Protein AF-A0A8R1J014-F1 (afdb_monomer_lite)

Radius of gyration: 11.79 Å; chains: 1; bounding box: 25×21×30 Å

Secondary structure (DSSP, 8-state):
---SSEEEEESSSB--TTHHHHHHTT-SSGGGEEEEESSS--B----GGG-

Structure (mmCIF, N/CA/C/O backbone):
data_AF-A0A8R1J014-F1
#
_entry.id   AF-A0A8R1J014-F1
#
loop_
_atom_site.group_PDB
_atom_site.id
_atom_site.type_symbol
_atom_site.label_atom_id
_atom_site.label_alt_id
_atom_site.label_comp_id
_atom_site.label_asym_id
_atom_site.label_entity_id
_atom_site.label_seq_id
_atom_site.pdbx_PDB_ins_code
_atom_site.Cartn_x
_atom_site.Cartn_y
_atom_site.Cartn_z
_atom_site.occupancy
_atom_site.B_iso_or_equiv
_atom_site.auth_seq_id
_atom_site.auth_comp_id
_atom_site.auth_asym_id
_atom_site.auth_atom_id
_atom_site.pdbx_PDB_model_num
ATOM 1 N N . GLN A 1 1 ? -16.533 9.701 -5.505 1.00 56.75 1 GLN A N 1
ATOM 2 C CA . GLN A 1 1 ? -17.082 8.629 -4.643 1.00 56.75 1 GLN A CA 1
ATOM 3 C C . GLN A 1 1 ? -16.126 8.435 -3.463 1.00 56.75 1 GLN A C 1
ATOM 5 O O . GLN A 1 1 ? -14.926 8.392 -3.705 1.00 56.75 1 GLN A O 1
ATOM 10 N N . SER A 1 2 ? -16.610 8.399 -2.217 1.00 57.28 2 SER A N 1
ATOM 11 C CA . SER A 1 2 ? -15.796 8.151 -1.008 1.00 57.28 2 SER A CA 1
ATOM 12 C C . SER A 1 2 ? -16.271 6.857 -0.351 1.00 57.28 2 SER A C 1
ATOM 14 O O . SER A 1 2 ? -17.478 6.653 -0.247 1.00 57.28 2 SER A O 1
ATOM 16 N N . PHE A 1 3 ? -15.348 5.996 0.075 1.00 65.50 3 PHE A N 1
ATOM 17 C CA . PHE A 1 3 ? -15.668 4.719 0.716 1.00 65.50 3 PHE A CA 1
ATOM 18 C C . PHE A 1 3 ? -15.421 4.823 2.223 1.00 65.50 3 PHE A C 1
ATOM 20 O O . PHE A 1 3 ? -14.424 5.405 2.635 1.00 65.50 3 PHE A O 1
ATOM 27 N N . GLY A 1 4 ? -16.320 4.268 3.043 1.00 70.50 4 GLY A N 1
ATOM 28 C CA . GLY A 1 4 ? -16.162 4.261 4.506 1.00 70.50 4 GLY A CA 1
ATOM 29 C C . GLY A 1 4 ? -15.099 3.279 5.014 1.00 70.50 4 GLY A C 1
ATOM 30 O O . GLY A 1 4 ? -14.658 3.394 6.149 1.00 70.50 4 GLY A O 1
ATOM 31 N N . ARG A 1 5 ? -14.691 2.305 4.187 1.00 77.81 5 ARG A N 1
ATOM 32 C CA . ARG A 1 5 ? -13.569 1.381 4.419 1.00 77.81 5 ARG A CA 1
ATOM 33 C C . ARG A 1 5 ? -12.924 1.038 3.079 1.00 77.81 5 ARG A C 1
ATOM 35 O O . ARG A 1 5 ? -13.639 0.821 2.101 1.00 77.81 5 ARG A O 1
ATOM 42 N N . VAL A 1 6 ? -11.597 0.979 3.035 1.00 81.94 6 VAL A N 1
ATOM 43 C CA . VAL A 1 6 ? -10.808 0.676 1.836 1.00 81.94 6 VAL A CA 1
ATOM 44 C C . VAL A 1 6 ? -9.934 -0.544 2.108 1.00 81.94 6 VAL A C 1
ATOM 46 O O . VAL A 1 6 ? -9.123 -0.547 3.032 1.00 81.94 6 VAL A O 1
ATOM 49 N N . GLY A 1 7 ? -10.105 -1.584 1.291 1.00 82.00 7 GLY A N 1
ATOM 50 C CA . GLY A 1 7 ? -9.247 -2.766 1.283 1.00 82.00 7 GLY A CA 1
ATOM 51 C C . GLY A 1 7 ? -8.309 -2.735 0.081 1.00 82.00 7 GLY A C 1
ATOM 52 O O . GLY A 1 7 ? -8.768 -2.580 -1.049 1.00 82.00 7 GLY A O 1
ATOM 53 N N . LEU A 1 8 ? -7.011 -2.896 0.322 1.00 80.25 8 LEU A N 1
ATOM 54 C CA . LEU A 1 8 ? -5.981 -2.998 -0.702 1.00 80.25 8 LEU A CA 1
ATOM 55 C C . LEU A 1 8 ? -5.339 -4.389 -0.616 1.00 80.25 8 LEU A C 1
ATOM 57 O O . LEU A 1 8 ? -4.742 -4.737 0.403 1.00 80.25 8 LEU A O 1
ATOM 61 N N . TYR A 1 9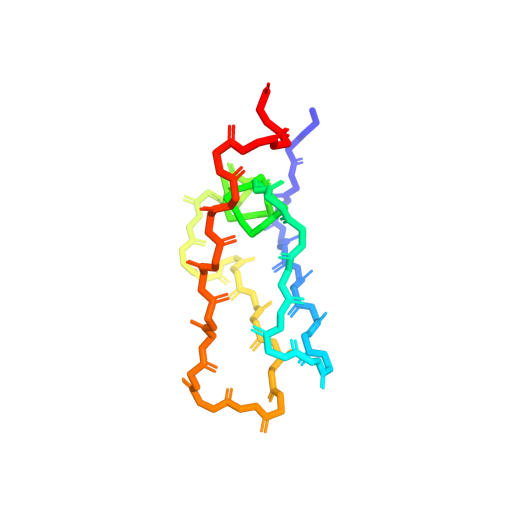 ? -5.498 -5.196 -1.666 1.00 81.75 9 TYR A N 1
ATOM 62 C CA . TYR A 1 9 ? -4.936 -6.545 -1.744 1.00 81.75 9 TYR A CA 1
ATOM 63 C C . TYR A 1 9 ? -3.787 -6.595 -2.744 1.00 81.75 9 TYR A C 1
ATOM 65 O O . TYR A 1 9 ? -3.993 -6.308 -3.920 1.00 81.75 9 TYR A O 1
ATOM 73 N N . LEU A 1 10 ? -2.604 -6.955 -2.248 1.00 75.75 10 LEU A N 1
ATOM 74 C CA . LEU A 1 10 ? -1.311 -6.829 -2.914 1.00 75.75 10 LEU A CA 1
ATOM 75 C C . LEU A 1 10 ? -0.624 -8.193 -2.964 1.00 75.75 10 LEU A C 1
ATOM 77 O O . LEU A 1 10 ? 0.130 -8.545 -2.057 1.00 75.75 10 LEU A O 1
ATOM 81 N N . PRO A 1 11 ? -0.943 -9.013 -3.976 1.00 71.31 11 PRO A N 1
ATOM 82 C CA . PRO A 1 11 ? -0.287 -10.302 -4.159 1.00 71.31 11 PRO A CA 1
ATOM 83 C C . PRO A 1 11 ? 1.165 -10.163 -4.649 1.00 71.31 11 PRO A C 1
ATOM 85 O O . PRO A 1 11 ? 1.959 -11.072 -4.414 1.00 71.31 11 PRO A O 1
ATOM 88 N N . GLU A 1 12 ? 1.502 -9.036 -5.283 1.00 71.31 12 GLU A N 1
ATOM 89 C CA . GLU A 1 12 ? 2.811 -8.728 -5.865 1.00 71.31 12 GLU A CA 1
ATOM 90 C C . GLU A 1 12 ? 3.286 -7.330 -5.434 1.00 71.31 12 GLU A C 1
ATOM 92 O O . GLU A 1 12 ? 2.473 -6.436 -5.184 1.00 71.31 12 GLU A O 1
ATOM 97 N N . ASP A 1 13 ? 4.606 -7.134 -5.378 1.00 64.12 13 ASP A N 1
ATOM 98 C CA . ASP A 1 13 ? 5.227 -5.922 -4.816 1.00 64.12 13 ASP A CA 1
ATOM 99 C C . ASP A 1 13 ? 5.287 -4.729 -5.786 1.00 64.12 13 ASP A C 1
ATOM 101 O O . ASP A 1 13 ? 5.806 -3.668 -5.428 1.00 64.12 13 ASP A O 1
ATOM 105 N N . VAL A 1 14 ? 4.784 -4.890 -7.015 1.00 58.53 14 VAL A N 1
ATOM 106 C CA . VAL A 1 14 ? 4.901 -3.901 -8.092 1.00 58.53 14 VAL A CA 1
ATOM 107 C C . VAL A 1 14 ? 3.528 -3.371 -8.476 1.00 58.53 14 VAL A C 1
ATOM 109 O O 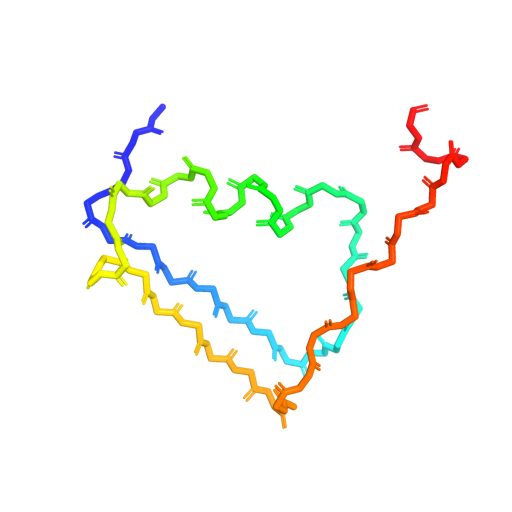. VAL A 1 14 ? 2.604 -4.125 -8.769 1.00 58.53 14 VAL A O 1
ATOM 112 N N . PHE A 1 15 ? 3.415 -2.047 -8.527 1.00 66.56 15 PHE A N 1
ATOM 113 C CA . PHE A 1 15 ? 2.224 -1.361 -9.014 1.00 66.56 15 PHE A CA 1
ATOM 114 C C . PHE A 1 15 ? 2.504 -0.569 -10.281 1.00 66.56 15 PHE A C 1
ATOM 116 O O . PHE A 1 15 ? 3.608 -0.064 -10.489 1.00 66.56 15 PHE A O 1
ATOM 123 N N . ALA A 1 16 ? 1.445 -0.358 -11.063 1.00 59.75 16 ALA A N 1
ATOM 124 C CA . ALA A 1 16 ? 1.421 0.707 -12.050 1.00 59.75 16 ALA A CA 1
ATOM 125 C C . ALA A 1 16 ? 1.364 2.084 -11.360 1.00 59.75 16 ALA A C 1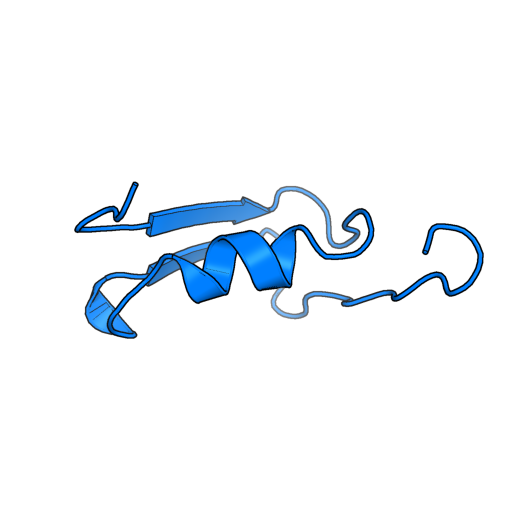
ATOM 127 O O . ALA A 1 16 ? 0.800 2.243 -10.270 1.00 59.75 16 ALA A O 1
ATOM 128 N N . HIS A 1 17 ? 1.936 3.090 -12.023 1.00 63.72 17 HIS A N 1
ATOM 129 C CA . HIS A 1 17 ? 2.062 4.447 -11.504 1.00 63.72 17 HIS A CA 1
ATOM 130 C C . HIS A 1 17 ? 0.730 4.994 -10.948 1.00 63.72 17 HIS A C 1
ATOM 132 O O . HIS A 1 17 ? -0.319 4.919 -11.587 1.00 63.72 17 HIS A O 1
ATOM 138 N N . GLY A 1 18 ? 0.763 5.540 -9.728 1.00 66.38 18 GLY A N 1
ATOM 139 C CA . GLY A 1 18 ? -0.375 6.231 -9.114 1.00 66.38 18 GLY A CA 1
ATOM 140 C C . GLY A 1 18 ? -1.473 5.345 -8.508 1.00 66.38 18 GLY A C 1
ATOM 141 O O . GLY A 1 18 ? -2.282 5.866 -7.742 1.00 66.38 18 GLY A O 1
ATOM 142 N N . GLN A 1 19 ? -1.508 4.028 -8.745 1.00 73.31 19 GLN A N 1
ATOM 143 C CA . GLN A 1 19 ? -2.575 3.160 -8.214 1.00 73.31 19 GLN A CA 1
ATOM 144 C C . GLN A 1 19 ? -2.599 3.115 -6.683 1.00 73.31 19 GLN A C 1
ATOM 146 O O . GLN A 1 19 ? -3.657 3.286 -6.074 1.00 73.31 19 GLN A O 1
ATOM 151 N N . THR A 1 20 ? -1.434 2.966 -6.052 1.00 74.81 20 THR A N 1
ATOM 152 C CA . THR A 1 20 ? -1.304 2.964 -4.588 1.00 74.81 20 THR A CA 1
ATOM 153 C C . THR A 1 20 ? -1.719 4.306 -4.000 1.00 74.81 20 THR A C 1
ATOM 155 O O . THR A 1 20 ? -2.490 4.353 -3.046 1.00 74.81 20 THR A O 1
ATOM 158 N N . TYR A 1 21 ? -1.284 5.412 -4.609 1.00 77.62 21 TYR A N 1
ATOM 159 C CA . TYR A 1 21 ? -1.656 6.761 -4.179 1.00 77.62 21 TYR A CA 1
ATOM 160 C C . TYR A 1 21 ? -3.171 6.987 -4.260 1.00 77.62 21 TYR A C 1
ATOM 162 O O . TYR A 1 21 ? -3.789 7.483 -3.321 1.00 77.62 21 TYR A O 1
ATOM 170 N N . VAL A 1 22 ? -3.785 6.567 -5.364 1.00 77.19 22 VAL A N 1
ATOM 171 C CA . VAL A 1 22 ? -5.221 6.704 -5.623 1.00 77.19 22 VAL A CA 1
ATOM 172 C C . VAL A 1 22 ? -6.050 5.770 -4.727 1.00 77.19 22 VAL A C 1
ATOM 174 O O . VAL A 1 22 ? -7.173 6.105 -4.359 1.00 77.19 22 VAL A O 1
ATOM 177 N N . ALA A 1 23 ? -5.530 4.607 -4.333 1.00 75.81 23 ALA A N 1
ATOM 178 C CA . ALA A 1 23 ? -6.177 3.742 -3.346 1.00 75.81 23 ALA A CA 1
ATOM 179 C C . ALA A 1 23 ? -6.104 4.337 -1.930 1.00 75.81 23 ALA A C 1
ATOM 181 O O . ALA A 1 23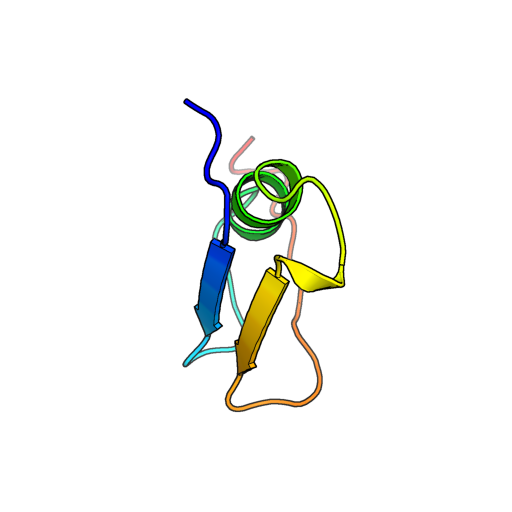 ? -7.121 4.405 -1.242 1.00 75.81 23 ALA A O 1
ATOM 182 N N . LEU A 1 24 ? -4.929 4.823 -1.520 1.00 78.31 24 LEU A N 1
ATOM 183 C CA . LEU A 1 24 ? -4.711 5.409 -0.196 1.00 78.31 24 LEU A CA 1
ATOM 184 C C . LEU A 1 24 ? -5.475 6.724 -0.003 1.00 78.31 24 LEU A C 1
ATOM 186 O O . LEU A 1 24 ? -6.049 6.937 1.061 1.00 78.31 24 LEU A O 1
ATOM 190 N N . SER A 1 25 ? -5.559 7.573 -1.031 1.00 81.12 25 SER A N 1
ATOM 191 C CA . SER A 1 25 ? -6.277 8.857 -0.963 1.00 81.12 25 SER A CA 1
ATOM 192 C C . SER A 1 25 ? -7.793 8.718 -0.797 1.00 81.12 25 SER A C 1
ATOM 194 O O . SER A 1 25 ? -8.476 9.695 -0.490 1.00 81.12 25 SER A O 1
ATOM 196 N N . ARG A 1 26 ? -8.342 7.511 -0.982 1.00 80.50 26 ARG A N 1
ATOM 197 C CA . ARG A 1 26 ? -9.770 7.231 -0.784 1.00 80.50 26 ARG A CA 1
ATOM 198 C C . ARG A 1 26 ? -10.138 6.898 0.660 1.00 80.50 26 ARG A C 1
ATOM 200 O O . ARG A 1 26 ? -11.324 6.978 0.978 1.00 80.50 26 ARG A O 1
ATOM 207 N N . ALA A 1 27 ? -9.174 6.532 1.506 1.00 82.19 27 ALA A N 1
ATOM 208 C CA . ALA A 1 27 ? -9.400 6.302 2.931 1.00 82.19 27 ALA A CA 1
ATOM 209 C C . ALA A 1 27 ? -9.343 7.635 3.694 1.00 82.19 27 ALA A C 1
ATOM 211 O O . ALA A 1 27 ? -8.500 8.481 3.396 1.00 82.19 27 ALA A O 1
ATOM 212 N N . ARG A 1 28 ? -10.227 7.840 4.679 1.00 81.81 28 ARG A N 1
ATOM 213 C CA . ARG A 1 28 ? -10.246 9.081 5.475 1.00 81.81 28 ARG A CA 1
ATOM 214 C C . ARG A 1 28 ? -9.526 8.949 6.810 1.00 81.81 28 ARG A C 1
ATOM 216 O O . ARG A 1 28 ? -9.116 9.959 7.376 1.00 81.81 28 ARG A O 1
ATOM 223 N N . SER A 1 29 ? -9.322 7.727 7.297 1.00 82.88 29 SER A N 1
ATOM 224 C CA . SER A 1 29 ? -8.487 7.453 8.466 1.00 82.88 29 SER A CA 1
ATOM 225 C C . SER A 1 29 ? -7.712 6.141 8.333 1.00 82.88 29 SER A C 1
ATOM 227 O O . SER A 1 29 ? -8.078 5.252 7.564 1.00 82.88 29 SER A O 1
ATOM 229 N N . LYS A 1 30 ? -6.645 5.990 9.129 1.00 81.06 30 LYS A N 1
ATOM 230 C CA . LYS A 1 30 ? -5.832 4.761 9.170 1.00 81.06 30 LYS A CA 1
ATOM 231 C C . LYS A 1 30 ? -6.653 3.529 9.569 1.00 81.06 30 LYS A C 1
ATOM 233 O O . LYS A 1 30 ? -6.399 2.444 9.066 1.00 81.06 30 LYS A O 1
ATOM 238 N N . ASN A 1 31 ? -7.650 3.706 10.434 1.00 85.56 31 ASN A N 1
ATOM 239 C CA . ASN A 1 31 ? -8.502 2.617 10.924 1.00 85.56 31 ASN A CA 1
ATOM 240 C C . ASN A 1 31 ? -9.484 2.106 9.858 1.00 85.56 31 ASN A C 1
ATOM 242 O O . ASN A 1 31 ? -10.053 1.027 10.002 1.00 85.56 31 ASN A O 1
ATOM 246 N N . GLU A 1 32 ? -9.692 2.876 8.793 1.00 84.69 32 GLU A N 1
ATOM 247 C CA . GLU A 1 32 ? -10.541 2.512 7.658 1.00 84.69 32 GLU A CA 1
ATOM 248 C C . GLU A 1 32 ? -9.750 1.851 6.525 1.00 84.69 32 GLU A C 1
ATOM 250 O O . GLU A 1 32 ? -10.344 1.466 5.517 1.00 84.69 32 GLU A O 1
ATOM 255 N N . LEU A 1 33 ? -8.427 1.721 6.673 1.00 85.88 33 LEU A N 1
ATOM 256 C CA . LEU A 1 33 ? -7.534 1.158 5.674 1.00 85.88 33 LEU A CA 1
ATOM 257 C C . LEU A 1 33 ? -7.060 -0.234 6.097 1.00 85.88 33 LEU A C 1
ATOM 259 O O . LEU A 1 33 ? -6.426 -0.404 7.137 1.00 85.88 33 LEU A O 1
ATOM 263 N N . PHE A 1 34 ? -7.309 -1.221 5.242 1.00 87.31 34 PHE A N 1
ATOM 264 C CA . PHE A 1 34 ? -6.767 -2.565 5.390 1.00 87.31 34 PHE A CA 1
ATOM 265 C C . PHE A 1 34 ? -5.871 -2.892 4.199 1.00 87.31 34 PHE A C 1
ATOM 267 O O . PHE A 1 34 ? -6.329 -2.867 3.058 1.00 87.31 34 PHE A O 1
ATOM 274 N N . ILE A 1 35 ? -4.603 -3.207 4.460 1.00 82.75 35 ILE A N 1
ATOM 275 C CA . ILE A 1 35 ? -3.645 -3.618 3.431 1.00 82.75 35 ILE A CA 1
ATOM 276 C C . ILE A 1 35 ? -3.255 -5.064 3.709 1.00 82.75 35 ILE A C 1
ATOM 278 O O . ILE A 1 35 ? -2.732 -5.375 4.777 1.00 82.75 35 ILE A O 1
ATOM 282 N N . LYS A 1 36 ? -3.501 -5.943 2.739 1.00 84.75 36 LYS A N 1
ATOM 283 C CA . LYS A 1 36 ? -3.034 -7.329 2.755 1.00 84.75 36 LYS A CA 1
ATOM 284 C C . LYS A 1 36 ? -1.960 -7.480 1.691 1.00 84.75 36 LYS A C 1
ATOM 286 O O . LYS A 1 36 ? -2.271 -7.345 0.513 1.00 84.75 36 LYS A O 1
ATOM 291 N N . SER A 1 37 ? -0.738 -7.769 2.121 1.00 81.38 37 SER A N 1
ATOM 292 C CA . SER A 1 37 ? 0.435 -7.931 1.263 1.00 81.38 37 SER A CA 1
ATOM 293 C C . SER A 1 37 ? 1.119 -9.269 1.540 1.00 81.38 37 SER A C 1
ATOM 295 O O . SER A 1 37 ? 1.053 -9.768 2.665 1.00 81.38 37 SER A O 1
ATOM 297 N N . THR A 1 38 ? 1.745 -9.855 0.523 1.00 82.44 38 THR A N 1
ATOM 298 C CA . THR A 1 38 ? 2.624 -11.033 0.648 1.00 82.44 38 THR A CA 1
ATOM 299 C C . THR A 1 38 ? 4.031 -10.659 1.130 1.00 82.44 38 THR A C 1
ATOM 301 O O . THR A 1 38 ? 4.741 -11.517 1.648 1.00 82.44 38 THR A O 1
ATOM 304 N N . SER A 1 39 ? 4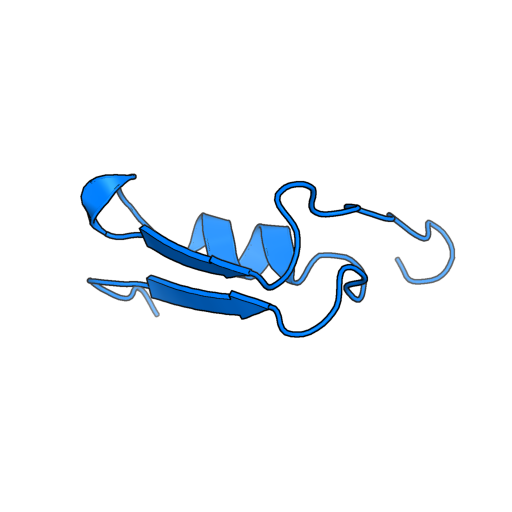.398 -9.379 1.024 1.00 74.19 39 SER A N 1
ATOM 305 C CA . SER A 1 39 ? 5.674 -8.802 1.454 1.00 74.19 39 SER A CA 1
ATOM 306 C C . SER A 1 39 ? 5.470 -7.714 2.508 1.00 74.19 39 SER A C 1
ATOM 308 O O . SER A 1 39 ? 4.487 -6.966 2.474 1.00 74.19 39 SER A O 1
ATOM 310 N N . GLU A 1 40 ? 6.423 -7.577 3.430 1.00 73.75 40 GLU A N 1
ATOM 311 C CA . GLU A 1 40 ? 6.448 -6.474 4.403 1.00 73.75 40 GLU A CA 1
ATOM 312 C C . GLU A 1 40 ? 6.816 -5.127 3.764 1.00 73.75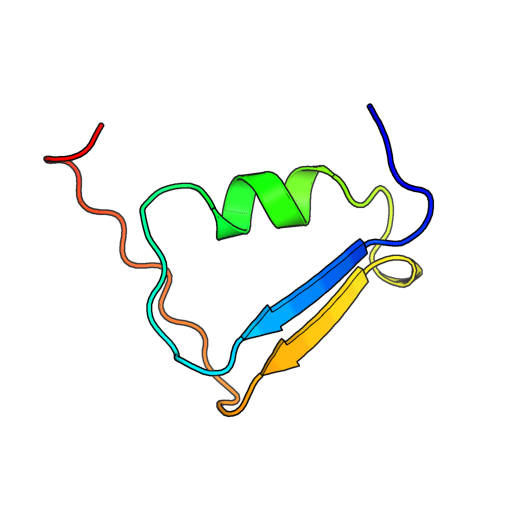 40 GLU A C 1
ATOM 314 O O . GLU A 1 40 ? 6.602 -4.070 4.363 1.00 73.75 40 GLU A O 1
ATOM 319 N N . ARG A 1 41 ? 7.383 -5.146 2.551 1.00 69.50 41 ARG A N 1
ATOM 320 C CA . ARG A 1 41 ? 7.809 -3.949 1.825 1.00 69.50 41 ARG A CA 1
ATOM 321 C C . ARG A 1 41 ? 7.065 -3.849 0.507 1.00 69.50 41 ARG A C 1
ATOM 323 O O . ARG A 1 41 ? 7.078 -4.772 -0.290 1.00 69.50 41 ARG A O 1
ATOM 330 N N . LEU A 1 42 ? 6.474 -2.684 0.269 1.00 70.94 42 LEU A N 1
ATOM 331 C CA . LEU A 1 42 ? 5.861 -2.344 -1.010 1.00 70.94 42 LEU A CA 1
ATOM 332 C C . LEU A 1 42 ? 6.798 -1.421 -1.780 1.00 70.94 42 LEU A C 1
ATOM 334 O O . LEU A 1 42 ? 7.177 -0.361 -1.270 1.00 70.94 42 LEU A O 1
ATOM 338 N N . PHE A 1 43 ? 7.155 -1.794 -3.009 1.00 67.75 43 PHE A N 1
ATOM 339 C CA . PHE A 1 43 ? 7.941 -0.929 -3.878 1.00 67.75 43 PHE A CA 1
ATOM 340 C C . PHE A 1 43 ? 7.010 0.032 -4.611 1.00 67.75 43 PHE A C 1
ATOM 342 O O . PHE A 1 43 ? 6.262 -0.335 -5.514 1.00 67.75 43 PHE A O 1
ATOM 349 N N . ASN A 1 44 ? 7.072 1.307 -4.234 1.00 65.56 44 ASN A N 1
ATOM 350 C CA . ASN A 1 44 ? 6.436 2.360 -5.011 1.00 65.56 44 ASN A CA 1
ATOM 351 C C . ASN A 1 44 ? 7.379 2.790 -6.143 1.00 65.56 44 ASN A C 1
ATOM 353 O O . ASN A 1 44 ? 8.174 3.717 -5.979 1.00 65.56 44 ASN A O 1
ATOM 357 N N . VAL A 1 45 ? 7.329 2.080 -7.271 1.00 63.03 45 VAL A N 1
ATOM 358 C CA . VAL A 1 45 ? 8.113 2.421 -8.463 1.00 63.03 45 VAL A CA 1
ATOM 359 C C . VAL A 1 45 ? 7.324 3.416 -9.311 1.00 63.03 45 VAL A C 1
ATOM 361 O O . VAL A 1 45 ? 6.285 3.099 -9.884 1.00 63.03 45 VAL A O 1
ATOM 364 N N . VAL A 1 46 ? 7.826 4.647 -9.384 1.00 59.62 46 VAL A N 1
ATOM 365 C CA . VAL A 1 46 ? 7.257 5.716 -10.209 1.00 59.62 46 VAL A CA 1
ATOM 366 C C . VAL A 1 46 ? 8.013 5.773 -11.533 1.00 59.62 46 VAL A C 1
ATOM 368 O O . VAL A 1 46 ? 9.130 6.286 -11.593 1.00 59.62 46 VAL A O 1
ATOM 371 N N . TYR A 1 47 ? 7.405 5.259 -12.602 1.00 60.22 47 TYR A N 1
ATOM 372 C CA . TYR A 1 47 ? 7.923 5.431 -13.959 1.00 60.22 47 TYR A CA 1
ATOM 373 C C . TYR A 1 47 ? 7.494 6.797 -14.496 1.00 60.22 47 TYR A C 1
ATOM 375 O O . TYR A 1 47 ? 6.319 7.017 -14.780 1.00 60.22 47 TYR A O 1
ATOM 383 N N . LYS A 1 48 ? 8.454 7.718 -14.648 1.00 55.88 48 LYS A N 1
ATOM 384 C CA . LYS A 1 48 ? 8.208 9.059 -15.212 1.00 55.88 48 LYS A CA 1
ATOM 385 C C . LYS A 1 48 ? 7.752 9.032 -16.675 1.00 55.88 48 LYS A C 1
ATOM 387 O O . LYS A 1 48 ? 7.215 10.019 -17.150 1.00 55.88 48 LYS A O 1
ATOM 392 N N . GLU A 1 49 ? 7.981 7.924 -17.371 1.00 58.25 49 GLU A N 1
ATOM 393 C CA . GLU A 1 49 ? 7.660 7.732 -18.791 1.00 58.25 49 GLU A CA 1
ATOM 394 C C . GLU A 1 49 ? 6.182 7.374 -19.036 1.00 58.25 49 GLU A C 1
ATOM 396 O O . GLU A 1 49 ? 5.733 7.393 -20.177 1.00 58.25 49 GLU A O 1
ATOM 401 N N . ILE A 1 50 ? 5.428 7.047 -17.977 1.00 54.97 50 ILE A N 1
ATOM 402 C CA . ILE A 1 50 ? 3.996 6.683 -18.022 1.00 54.97 50 ILE A CA 1
ATOM 403 C C . ILE A 1 50 ? 3.136 7.778 -17.346 1.00 54.97 50 ILE A C 1
ATOM 405 O O . ILE A 1 50 ? 2.037 7.516 -16.854 1.00 54.97 50 ILE A O 1
ATOM 409 N N . LEU A 1 51 ? 3.668 9.002 -17.264 1.00 52.53 51 LEU A N 1
ATOM 410 C CA . LEU A 1 51 ? 2.979 10.201 -16.777 1.00 52.53 51 LEU A CA 1
ATOM 411 C C . LEU A 1 51 ? 2.428 11.031 -17.937 1.00 52.53 51 LEU A C 1
ATOM 413 O O . LEU A 1 51 ? 3.158 11.192 -18.938 1.00 52.53 51 LEU A O 1
#

Foldseek 3Di:
DADAAAEAEEADQDDDACPVVVRVVRYPDPVRYHYHYPDPDHDNDHDPVVD

pLDDT: mean 72.52, std 9.81, range [52.53, 87.31]

Sequence (51 aa):
QSFGRVGLYLPEDVFAHGQTYVALSRARSKNELFIKSTSERLFNVVYKEIL

Organism: Caenorhabditis japonica (NCBI:txid281687)